Protein AF-A0A2V8VF02-F1 (afdb_monomer)

Solvent-accessible surface area (backbone atoms only — not comparable to full-atom values): 6441 Å² total; per-residue (Å²): 120,43,75,42,65,45,73,94,66,71,60,75,54,64,43,22,31,36,33,67,31,86,64,54,60,70,54,38,61,72,70,46,63,99,86,62,64,40,73,73,50,46,42,80,36,76,39,81,93,44,61,66,45,98,54,27,69,61,53,50,52,51,49,60,57,55,56,70,36,65,72,54,41,52,53,56,50,54,55,52,45,67,68,41,47,73,69,42,62,81,70,68,87,78,80,95,57,64,80,63,56,76,74,70,122

Secondary structure (DSSP, 8-state):
-EEEE-GGGTT--EEEEEEEE-S-HHHHHHHS-TTS-HHHHSEEEE-TTS-B-TTHHHHHHHHHHHTTSHHHHHHHHHHHHHHHHHHHHTT------HHHHTT--

pLDDT: mean 81.4, std 19.3, range [32.34, 98.31]

Radius of gyration: 16.08 Å; Cα contacts (8 Å, |Δi|>4): 93; chains: 1; bounding box: 45×36×34 Å

Structure (mmCIF, N/CA/C/O backbone):
data_AF-A0A2V8VF02-F1
#
_entry.id   AF-A0A2V8VF02-F1
#
loop_
_atom_site.group_PDB
_atom_site.id
_atom_site.type_symbol
_atom_site.label_atom_id
_atom_site.label_alt_id
_atom_site.label_comp_id
_atom_site.label_asym_id
_atom_site.label_entity_id
_atom_site.label_seq_id
_atom_site.pdbx_PDB_ins_code
_atom_site.Cartn_x
_atom_site.Cartn_y
_atom_site.Cartn_z
_atom_site.occupancy
_atom_site.B_iso_or_equiv
_atom_site.auth_seq_id
_atom_site.auth_comp_id
_atom_site.auth_asym_id
_atom_site.auth_atom_id
_atom_site.pdbx_PDB_model_num
ATOM 1 N N . MET A 1 1 ? 3.231 -5.823 -1.597 1.00 85.69 1 MET A N 1
ATOM 2 C CA . MET A 1 1 ? 1.912 -6.446 -1.805 1.00 85.69 1 MET A CA 1
ATOM 3 C C . MET A 1 1 ? 1.230 -6.612 -0.457 1.00 85.69 1 MET A C 1
ATOM 5 O O . MET A 1 1 ? 1.896 -7.004 0.493 1.00 85.69 1 MET A O 1
ATOM 9 N N . ILE A 1 2 ? -0.049 -6.257 -0.364 1.00 92.19 2 ILE A N 1
ATOM 10 C CA . ILE A 1 2 ? -0.890 -6.371 0.831 1.00 92.19 2 ILE A CA 1
ATOM 11 C C . ILE A 1 2 ? -2.177 -7.076 0.402 1.00 92.19 2 ILE A C 1
ATOM 13 O O . ILE A 1 2 ? -2.941 -6.522 -0.388 1.00 92.19 2 ILE A O 1
ATOM 17 N N . ASP A 1 3 ? -2.429 -8.266 0.940 1.00 95.25 3 ASP A N 1
ATOM 18 C CA . ASP A 1 3 ? -3.663 -9.002 0.672 1.00 95.25 3 ASP A CA 1
ATOM 19 C C . ASP A 1 3 ? -4.701 -8.741 1.757 1.00 95.25 3 ASP A C 1
ATOM 21 O O . ASP A 1 3 ? -4.451 -8.907 2.954 1.00 95.25 3 ASP A O 1
ATOM 25 N N . VAL A 1 4 ? -5.899 -8.348 1.330 1.00 95.94 4 VAL A N 1
ATOM 26 C CA . VAL A 1 4 ? -7.044 -8.188 2.221 1.00 95.94 4 VAL A CA 1
ATOM 27 C C . VAL A 1 4 ? -7.790 -9.511 2.306 1.00 95.94 4 VAL A C 1
ATOM 29 O O . VAL A 1 4 ? -8.364 -9.990 1.324 1.00 95.94 4 VAL A O 1
ATOM 32 N N . LEU A 1 5 ? -7.803 -10.087 3.504 1.00 95.75 5 LEU A N 1
ATOM 33 C CA . LEU A 1 5 ? -8.437 -11.366 3.799 1.00 95.75 5 LEU A CA 1
ATOM 34 C C . LEU A 1 5 ? -9.568 -11.192 4.814 1.00 95.75 5 LEU A C 1
ATOM 36 O O . LEU A 1 5 ? -9.611 -10.220 5.569 1.00 95.75 5 LEU A O 1
ATOM 40 N N . ARG A 1 6 ? -10.477 -12.169 4.849 1.00 93.25 6 ARG A N 1
ATOM 41 C CA . ARG A 1 6 ? -11.597 -12.212 5.793 1.00 93.25 6 ARG A CA 1
ATOM 42 C C . ARG A 1 6 ? -11.532 -13.489 6.652 1.00 93.25 6 ARG A C 1
ATOM 44 O O . ARG A 1 6 ? -11.704 -14.575 6.081 1.00 93.25 6 ARG A O 1
ATOM 51 N N . PRO A 1 7 ? -11.345 -13.396 7.984 1.00 93.62 7 PRO A N 1
ATOM 52 C CA . PRO A 1 7 ? -11.254 -14.558 8.873 1.00 93.62 7 PRO A CA 1
ATOM 53 C C . PRO A 1 7 ? -12.437 -15.518 8.752 1.00 93.62 7 PRO A C 1
ATOM 55 O O . PRO A 1 7 ? -12.257 -16.731 8.671 1.00 93.62 7 PRO A O 1
ATOM 58 N N . GLU A 1 8 ? -13.652 -14.977 8.658 1.00 92.50 8 GLU A N 1
ATOM 59 C CA . GLU A 1 8 ? -14.910 -15.734 8.644 1.00 92.50 8 GLU A CA 1
ATOM 60 C C . GLU A 1 8 ? -15.058 -16.603 7.384 1.00 92.50 8 GLU A C 1
ATOM 62 O O . GLU A 1 8 ? -15.914 -17.480 7.321 1.00 92.50 8 GLU A O 1
ATOM 67 N N . THR A 1 9 ? -14.205 -16.381 6.378 1.00 89.06 9 THR A N 1
ATOM 68 C CA . THR A 1 9 ? -14.136 -17.182 5.142 1.00 89.06 9 THR A CA 1
ATOM 69 C C . THR A 1 9 ? -13.047 -18.255 5.183 1.00 89.06 9 THR A C 1
ATOM 71 O O . THR A 1 9 ? -12.766 -18.903 4.174 1.00 89.06 9 THR A O 1
ATOM 74 N N . GLY A 1 10 ? -12.391 -18.432 6.334 1.00 93.38 10 GLY A N 1
ATOM 75 C CA . GLY A 1 10 ? -11.264 -19.347 6.493 1.00 93.38 10 GLY A CA 1
ATOM 76 C C . GLY A 1 10 ? -9.994 -18.884 5.779 1.00 93.38 10 GLY A C 1
ATOM 77 O O . GLY A 1 10 ? -9.165 -19.726 5.449 1.00 93.38 10 GLY A O 1
ATOM 78 N N . TRP A 1 11 ? -9.846 -17.578 5.518 1.00 92.06 11 TRP A N 1
ATOM 79 C CA . TRP A 1 11 ? -8.662 -16.971 4.882 1.00 92.06 11 TRP A CA 1
ATOM 80 C C . TRP A 1 11 ? -8.369 -17.437 3.445 1.00 92.06 11 TRP A C 1
ATOM 82 O O . TRP A 1 11 ? -7.279 -17.209 2.934 1.00 92.06 11 TRP A O 1
ATOM 92 N N . ARG A 1 12 ? -9.326 -18.092 2.775 1.00 92.88 12 ARG A N 1
ATOM 93 C CA . ARG A 1 12 ? -9.100 -18.737 1.465 1.00 92.88 12 ARG A CA 1
ATOM 94 C C . ARG A 1 12 ? -9.261 -17.810 0.267 1.00 92.88 12 ARG A C 1
ATOM 96 O O . ARG A 1 12 ? -8.833 -18.157 -0.828 1.00 92.88 12 ARG A O 1
ATOM 103 N N . GLN A 1 13 ? -9.927 -16.677 0.454 1.00 94.38 13 GLN A N 1
ATOM 104 C CA . GLN A 1 13 ? -10.222 -15.732 -0.613 1.00 94.38 13 GLN A CA 1
ATOM 105 C C . GLN A 1 13 ? -9.480 -14.421 -0.380 1.00 94.38 13 GLN A C 1
ATOM 107 O O . GLN A 1 13 ? -9.589 -13.824 0.692 1.00 94.38 13 GLN A O 1
ATOM 112 N N . ILE A 1 14 ? -8.803 -13.954 -1.427 1.00 96.75 14 ILE A N 1
ATOM 113 C CA . ILE A 1 14 ? -8.265 -12.598 -1.514 1.00 96.75 14 ILE A CA 1
ATOM 114 C C . ILE A 1 14 ? -9.396 -11.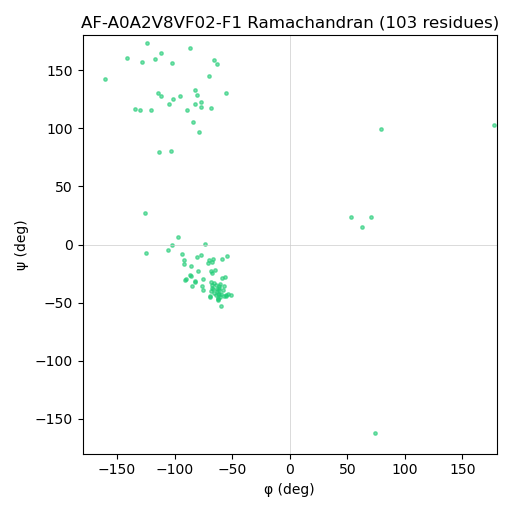672 -1.963 1.00 96.75 14 ILE A C 1
ATOM 116 O O . ILE A 1 14 ? -10.006 -11.876 -3.014 1.00 96.75 14 ILE A O 1
ATOM 120 N N . TRP A 1 15 ? -9.710 -10.675 -1.137 1.00 96.94 15 TRP A N 1
ATOM 121 C CA . TRP A 1 15 ? -10.783 -9.712 -1.402 1.00 96.94 1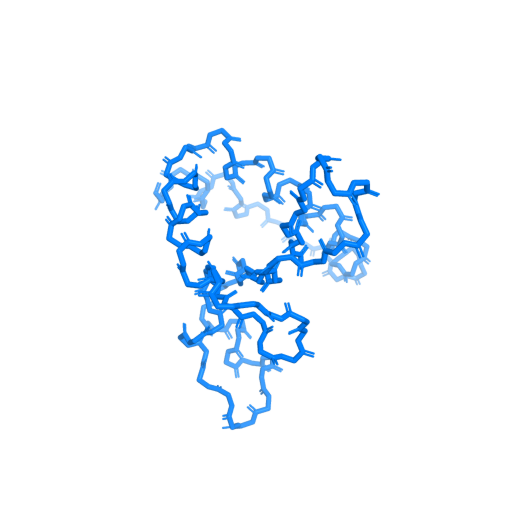5 TRP A CA 1
ATOM 122 C C . TRP A 1 15 ? -10.294 -8.492 -2.177 1.00 96.94 15 TRP A C 1
ATOM 124 O O . TRP A 1 15 ? -11.064 -7.897 -2.933 1.00 96.94 15 TRP A O 1
ATOM 134 N N . ALA A 1 16 ? -9.028 -8.136 -1.981 1.00 97.88 16 ALA A N 1
ATOM 135 C CA . ALA A 1 16 ? -8.297 -7.140 -2.743 1.00 97.88 16 ALA A CA 1
ATOM 136 C C . ALA A 1 16 ? -6.800 -7.372 -2.547 1.00 97.88 16 ALA A C 1
ATOM 138 O O . ALA A 1 16 ? -6.373 -7.652 -1.424 1.00 97.88 16 ALA A O 1
ATOM 139 N N . THR A 1 17 ? -6.021 -7.169 -3.601 1.00 97.56 17 THR A N 1
ATOM 140 C CA . THR A 1 17 ? -4.573 -7.001 -3.490 1.00 97.56 17 THR A CA 1
ATOM 141 C C . THR A 1 17 ? -4.227 -5.530 -3.682 1.00 97.56 17 THR A C 1
ATOM 143 O O . THR A 1 17 ? -4.539 -4.924 -4.710 1.00 97.56 17 THR A O 1
ATOM 146 N N . ILE A 1 18 ? -3.595 -4.942 -2.672 1.00 96.19 18 ILE A N 1
ATOM 147 C CA . ILE A 1 18 ? -3.171 -3.543 -2.664 1.00 96.19 18 ILE A CA 1
ATOM 148 C C . ILE A 1 18 ? -1.646 -3.509 -2.706 1.00 96.19 18 ILE A C 1
ATOM 150 O O . ILE A 1 18 ? -0.967 -4.127 -1.882 1.00 96.19 18 ILE A O 1
ATOM 154 N N . SER A 1 19 ? -1.101 -2.761 -3.653 1.00 92.69 19 SER A N 1
ATOM 155 C CA . SER A 1 19 ? 0.326 -2.457 -3.709 1.00 92.69 19 SER A CA 1
ATOM 156 C C . SER A 1 19 ? 0.572 -1.038 -3.204 1.00 92.69 19 SER A C 1
ATOM 158 O O . SER A 1 19 ? -0.338 -0.211 -3.163 1.00 92.69 19 SER A O 1
ATOM 160 N N . TYR A 1 20 ? 1.793 -0.783 -2.730 1.00 91.31 20 TYR A N 1
ATOM 161 C CA . TYR A 1 20 ? 2.184 0.512 -2.181 1.00 91.31 20 TYR A CA 1
ATOM 162 C C . TYR A 1 20 ? 3.544 0.918 -2.730 1.00 91.31 20 TYR A C 1
ATOM 164 O O . TYR A 1 20 ? 4.538 0.242 -2.454 1.00 91.31 20 TYR A O 1
ATOM 172 N N . GLY A 1 21 ? 3.595 2.018 -3.479 1.00 89.88 21 GLY A N 1
ATOM 173 C CA . GLY A 1 21 ? 4.859 2.593 -3.921 1.00 89.88 21 GLY A CA 1
ATOM 174 C C . GLY A 1 21 ? 5.476 3.495 -2.861 1.00 89.88 21 GLY A C 1
ATOM 175 O O . GLY A 1 21 ? 4.993 4.608 -2.643 1.00 89.88 21 GLY A O 1
ATOM 176 N N . TRP A 1 22 ? 6.525 3.007 -2.198 1.00 87.38 22 TRP A N 1
ATOM 177 C CA . TRP A 1 22 ? 7.240 3.709 -1.126 1.00 87.38 22 TRP A CA 1
ATOM 178 C C . TRP A 1 22 ? 8.238 4.751 -1.631 1.00 87.38 22 TRP A C 1
ATOM 180 O O . TRP A 1 22 ? 8.574 5.677 -0.897 1.00 87.38 22 TRP A O 1
ATOM 190 N N . GLU A 1 23 ? 8.705 4.603 -2.868 1.00 87.50 23 GLU A N 1
ATOM 191 C CA . GLU A 1 23 ? 9.839 5.365 -3.374 1.00 87.50 23 GLU A CA 1
ATOM 192 C C . GLU A 1 23 ? 9.436 6.728 -3.955 1.00 87.50 23 GLU A C 1
ATOM 194 O O . GLU A 1 23 ? 8.261 7.066 -4.158 1.00 87.50 23 GLU A O 1
ATOM 199 N N . SER A 1 24 ? 10.444 7.557 -4.218 1.00 86.12 24 SER A N 1
ATOM 200 C CA . SER A 1 24 ? 10.241 8.840 -4.882 1.00 86.12 24 SER A CA 1
ATOM 201 C C . SER A 1 24 ? 9.764 8.651 -6.327 1.00 86.12 24 SER A C 1
ATOM 203 O O . SER A 1 24 ? 9.986 7.621 -6.962 1.00 86.12 24 SER A O 1
ATOM 205 N N . LEU A 1 25 ? 9.135 9.686 -6.892 1.00 85.50 25 LEU A N 1
ATOM 206 C CA . LEU A 1 25 ? 8.768 9.659 -8.312 1.00 85.50 25 LEU A CA 1
ATOM 207 C C . LEU A 1 25 ? 10.008 9.505 -9.204 1.00 85.50 25 LEU A C 1
ATOM 209 O O . LEU A 1 25 ? 9.935 8.835 -10.225 1.00 85.50 25 LEU A O 1
ATOM 213 N N . ASP A 1 26 ? 11.149 10.076 -8.809 1.00 84.50 26 ASP A N 1
ATOM 214 C CA . ASP A 1 26 ? 12.406 9.951 -9.556 1.00 84.50 26 ASP A CA 1
ATOM 215 C C . ASP A 1 26 ? 12.963 8.531 -9.543 1.00 84.50 26 ASP A C 1
ATOM 217 O O . ASP A 1 26 ? 13.519 8.091 -10.548 1.00 84.50 26 ASP A O 1
ATOM 221 N N . PHE A 1 27 ? 12.790 7.799 -8.439 1.00 85.62 27 PHE A N 1
ATOM 222 C CA . PHE A 1 27 ? 13.095 6.374 -8.406 1.00 85.62 27 PHE A CA 1
ATOM 223 C C . PHE A 1 27 ? 12.242 5.629 -9.436 1.00 85.62 27 PHE A C 1
ATOM 225 O O . PHE A 1 27 ? 12.786 4.951 -10.303 1.00 85.62 27 PHE A O 1
ATOM 232 N N . TYR A 1 28 ? 10.917 5.811 -9.404 1.00 82.31 28 TYR A N 1
ATOM 233 C CA . TYR A 1 28 ? 10.011 5.107 -10.315 1.00 82.31 28 TYR A CA 1
ATOM 234 C C . TYR A 1 28 ? 10.205 5.498 -11.783 1.00 82.31 28 TYR A C 1
ATOM 236 O O . TYR A 1 28 ? 10.112 4.636 -12.649 1.00 82.31 28 TYR A O 1
ATOM 244 N N . ARG A 1 29 ? 10.576 6.750 -12.075 1.00 83.06 29 ARG A N 1
ATOM 245 C CA . ARG A 1 29 ? 10.975 7.192 -13.425 1.00 83.06 29 ARG A CA 1
ATOM 246 C C . ARG A 1 29 ? 12.205 6.457 -13.956 1.00 83.06 29 ARG A C 1
ATOM 248 O O . ARG A 1 29 ? 12.297 6.232 -15.155 1.00 83.06 29 ARG A O 1
ATOM 255 N N . LYS A 1 30 ? 13.166 6.134 -13.085 1.00 82.94 30 LYS A N 1
ATOM 256 C CA . LYS A 1 30 ? 14.386 5.395 -13.451 1.00 82.94 30 LYS A CA 1
ATOM 257 C C . LYS A 1 30 ? 14.159 3.885 -13.500 1.00 82.94 30 LYS A C 1
ATOM 259 O O . LYS A 1 30 ? 14.839 3.200 -14.254 1.00 82.94 30 LYS A O 1
ATOM 264 N N . TRP A 1 31 ? 13.260 3.380 -12.659 1.00 77.00 31 TRP A N 1
ATOM 265 C CA . TRP A 1 31 ? 12.991 1.954 -12.501 1.00 77.00 31 TRP A CA 1
ATOM 266 C C . TRP A 1 31 ? 11.985 1.408 -13.523 1.00 77.00 31 TRP A C 1
ATOM 268 O O . TRP A 1 31 ? 12.125 0.272 -13.967 1.00 77.00 31 TRP A O 1
ATOM 278 N N . GLY A 1 32 ? 10.975 2.198 -13.895 1.00 69.19 32 GLY A N 1
ATOM 279 C CA . GLY A 1 32 ? 9.933 1.786 -14.832 1.00 69.19 32 GLY A CA 1
ATOM 280 C C . GLY A 1 32 ? 10.435 1.652 -16.273 1.00 69.19 32 GLY A C 1
ATOM 281 O O . GLY A 1 32 ? 11.256 2.441 -16.740 1.00 69.19 32 GLY A O 1
ATOM 282 N N . ALA A 1 33 ? 9.894 0.672 -17.004 1.00 55.69 33 ALA A N 1
ATOM 283 C CA . ALA A 1 33 ? 9.917 0.696 -18.465 1.00 55.69 33 ALA A CA 1
ATOM 284 C C . ALA A 1 33 ? 9.117 1.915 -18.965 1.00 55.69 33 ALA A C 1
ATOM 286 O O . ALA A 1 33 ? 8.228 2.397 -18.265 1.00 55.69 33 ALA A O 1
ATOM 287 N N . ALA A 1 34 ? 9.416 2.401 -20.172 1.00 53.53 34 ALA A N 1
ATOM 288 C CA . ALA A 1 34 ? 8.928 3.675 -20.719 1.00 53.53 34 ALA A CA 1
ATOM 289 C C . ALA A 1 34 ? 7.390 3.889 -20.731 1.00 53.53 34 ALA A C 1
ATOM 291 O O . ALA A 1 34 ? 6.953 5.012 -20.969 1.00 53.53 34 ALA A O 1
ATOM 292 N N . ASP A 1 35 ? 6.588 2.857 -20.445 1.00 58.06 35 ASP A N 1
ATOM 293 C CA . ASP A 1 35 ? 5.130 2.844 -20.615 1.00 58.06 35 ASP A CA 1
ATOM 294 C C . ASP A 1 35 ? 4.304 2.944 -19.311 1.00 58.06 35 ASP A C 1
ATOM 296 O O . ASP A 1 35 ? 3.078 3.025 -19.382 1.00 58.06 35 ASP A O 1
ATOM 300 N N . SER A 1 36 ? 4.912 2.944 -18.115 1.00 64.75 36 SER A N 1
ATOM 301 C CA . SER A 1 36 ? 4.167 3.094 -16.847 1.00 64.75 36 SER A CA 1
ATOM 302 C C . SER A 1 36 ? 4.271 4.513 -16.288 1.00 64.75 36 SER A C 1
ATOM 304 O O . SER A 1 36 ? 5.385 4.975 -16.044 1.00 64.75 36 SER A O 1
ATOM 306 N N . ASP A 1 37 ? 3.141 5.179 -16.013 1.00 75.12 37 ASP A N 1
ATOM 307 C CA . ASP A 1 37 ? 3.147 6.475 -15.320 1.00 75.12 37 ASP A CA 1
ATOM 308 C C . ASP A 1 37 ? 3.597 6.292 -13.852 1.00 75.12 37 ASP A C 1
ATOM 310 O O . ASP A 1 37 ? 2.913 5.624 -13.069 1.00 75.12 37 ASP A O 1
ATOM 314 N N . PRO A 1 38 ? 4.727 6.891 -13.432 1.00 70.19 38 PRO A N 1
ATOM 315 C CA . PRO A 1 38 ? 5.211 6.828 -12.054 1.00 70.19 38 PRO A CA 1
ATOM 316 C C . PRO A 1 38 ? 4.197 7.325 -11.016 1.00 70.19 38 PRO A C 1
ATOM 318 O O . PRO A 1 38 ? 4.232 6.873 -9.870 1.00 70.19 38 PRO A O 1
ATOM 321 N N . ILE A 1 39 ? 3.297 8.239 -11.395 1.00 72.50 39 ILE A N 1
ATOM 322 C CA . ILE A 1 39 ? 2.244 8.765 -10.516 1.00 72.50 39 ILE A CA 1
ATOM 323 C C . ILE A 1 39 ? 1.289 7.648 -10.089 1.00 72.50 39 ILE A C 1
ATOM 325 O O . ILE A 1 39 ? 0.935 7.579 -8.914 1.00 72.50 39 ILE A O 1
ATOM 329 N N . GLU A 1 40 ? 0.943 6.740 -11.001 1.00 76.31 40 GLU A N 1
ATOM 330 C CA . GLU A 1 40 ? 0.019 5.626 -10.743 1.00 76.31 40 GLU A CA 1
ATOM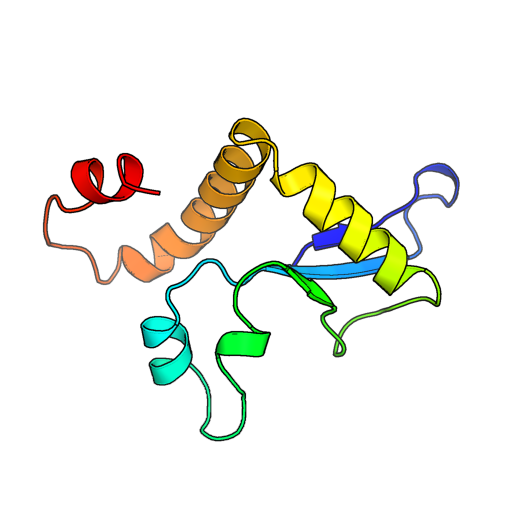 331 C C . GLU A 1 40 ? 0.604 4.598 -9.766 1.00 76.31 40 GLU A C 1
ATOM 333 O O . GLU A 1 40 ? -0.124 3.893 -9.069 1.00 76.31 40 GLU A O 1
ATOM 338 N N . THR A 1 41 ? 1.934 4.528 -9.684 1.00 77.94 41 THR A N 1
ATOM 339 C CA . THR A 1 41 ? 2.635 3.562 -8.829 1.00 77.94 41 THR A CA 1
ATOM 340 C C . THR A 1 41 ? 2.959 4.093 -7.437 1.00 77.94 41 THR A C 1
ATOM 342 O O . THR A 1 41 ? 3.250 3.294 -6.548 1.00 77.94 41 THR A O 1
ATOM 345 N N . LYS A 1 42 ? 2.910 5.414 -7.211 1.00 86.88 42 LYS A N 1
ATOM 346 C CA . LYS A 1 42 ? 3.257 6.018 -5.918 1.00 86.88 42 LYS A CA 1
ATOM 347 C C . LYS A 1 42 ? 2.087 5.950 -4.934 1.00 86.88 42 LYS A C 1
ATOM 349 O O . LYS A 1 42 ? 0.973 6.370 -5.232 1.00 86.88 42 LYS A O 1
ATOM 354 N N . GLY A 1 43 ? 2.367 5.517 -3.703 1.00 90.56 43 GLY A N 1
ATOM 355 C CA . GLY A 1 43 ? 1.339 5.340 -2.675 1.00 90.56 43 GLY A CA 1
ATOM 356 C C . GLY A 1 43 ? 0.467 4.102 -2.920 1.00 90.56 43 GLY A C 1
ATOM 357 O O . GLY A 1 43 ? 0.890 3.199 -3.641 1.00 90.56 43 GLY A O 1
ATOM 358 N N . PRO A 1 44 ? -0.718 4.004 -2.288 1.00 93.75 44 PRO A N 1
ATOM 359 C CA . PRO A 1 44 ? -1.556 2.814 -2.371 1.00 93.75 44 PRO A CA 1
ATOM 360 C C . PRO A 1 44 ? -2.390 2.764 -3.659 1.00 93.75 44 PRO A C 1
ATOM 362 O O . PRO A 1 44 ? -3.170 3.682 -3.943 1.00 93.75 44 PRO A O 1
ATOM 365 N N . TYR A 1 45 ? -2.318 1.639 -4.366 1.00 93.69 45 TYR A N 1
ATOM 366 C CA . TYR A 1 45 ? -3.097 1.368 -5.576 1.00 93.69 45 TYR A CA 1
ATOM 367 C C . TYR A 1 45 ? -3.568 -0.092 -5.632 1.00 93.69 45 TYR A C 1
ATOM 369 O O . TYR A 1 45 ? -3.048 -0.962 -4.927 1.00 93.69 45 TYR A O 1
ATOM 377 N N . LEU A 1 46 ? -4.592 -0.362 -6.448 1.00 95.50 46 LEU A N 1
ATOM 378 C CA . LEU A 1 46 ? -5.023 -1.734 -6.722 1.00 95.50 46 LEU A CA 1
ATOM 379 C C . LEU A 1 46 ? -4.050 -2.373 -7.701 1.00 95.50 46 LEU A C 1
ATOM 381 O O . LEU A 1 46 ? -3.878 -1.885 -8.814 1.00 95.50 46 LEU A O 1
ATOM 385 N N . ASP A 1 47 ? -3.461 -3.488 -7.298 1.00 91.50 47 ASP A N 1
ATOM 386 C CA . ASP A 1 47 ? -2.625 -4.276 -8.186 1.00 91.50 47 ASP A CA 1
ATOM 387 C C . ASP A 1 47 ? -3.525 -5.114 -9.103 1.00 91.50 47 ASP A C 1
ATOM 389 O O . ASP A 1 47 ? -4.063 -6.151 -8.705 1.00 91.50 47 ASP A O 1
ATOM 393 N N . THR A 1 48 ? -3.768 -4.612 -10.313 1.00 88.12 48 THR A N 1
ATOM 394 C CA . THR A 1 48 ? -4.705 -5.206 -11.279 1.00 88.12 48 THR A CA 1
ATOM 395 C C . THR A 1 48 ? -4.210 -6.522 -11.873 1.00 88.12 48 THR A C 1
ATOM 397 O O . THR A 1 48 ? -5.007 -7.247 -12.466 1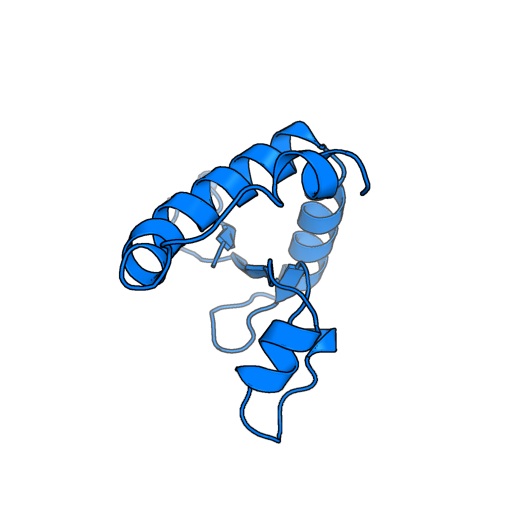.00 88.12 48 THR A O 1
ATOM 400 N N . LEU A 1 49 ? -2.929 -6.857 -11.689 1.00 90.44 49 LEU A N 1
ATOM 401 C CA . LEU A 1 49 ? -2.362 -8.148 -12.083 1.00 90.44 49 LEU A CA 1
ATOM 402 C C . LEU A 1 49 ? -2.659 -9.251 -11.057 1.00 90.44 49 LEU A C 1
ATOM 404 O O . LEU A 1 49 ? -2.444 -10.429 -11.337 1.00 90.44 49 LEU A O 1
ATOM 408 N N . ASN A 1 50 ? -3.168 -8.876 -9.883 1.00 93.81 50 ASN A N 1
ATOM 409 C CA . ASN A 1 50 ? -3.500 -9.774 -8.787 1.00 93.81 50 ASN A CA 1
ATOM 410 C C . ASN A 1 50 ? -5.020 -9.865 -8.554 1.00 93.81 50 ASN A C 1
ATOM 412 O O . ASN A 1 50 ? -5.781 -9.039 -9.066 1.00 93.81 50 ASN A O 1
ATOM 416 N N . PRO A 1 51 ? -5.505 -10.870 -7.796 1.00 95.38 51 PRO A N 1
ATOM 417 C CA . PRO A 1 51 ? -6.932 -11.056 -7.557 1.00 95.38 51 PRO A CA 1
ATOM 418 C C . PRO A 1 51 ? -7.618 -9.815 -6.971 1.00 95.38 51 PRO A C 1
ATOM 420 O O . PRO A 1 51 ? -7.203 -9.247 -5.962 1.00 95.38 51 PRO A O 1
ATOM 423 N N . GLN A 1 52 ? -8.732 -9.433 -7.591 1.00 97.25 52 GLN A N 1
ATOM 424 C CA . GLN A 1 52 ? -9.599 -8.351 -7.138 1.00 97.25 52 GLN A CA 1
ATOM 425 C C . GLN A 1 52 ? -11.045 -8.833 -7.052 1.00 97.25 52 GLN A C 1
ATOM 427 O O . GLN A 1 52 ? -11.456 -9.781 -7.723 1.00 97.25 52 GLN A O 1
ATOM 432 N N . THR A 1 53 ? -11.846 -8.148 -6.243 1.00 96.62 53 THR A N 1
ATOM 433 C CA . THR A 1 53 ? -13.293 -8.356 -6.184 1.00 96.62 53 THR A CA 1
ATOM 434 C C 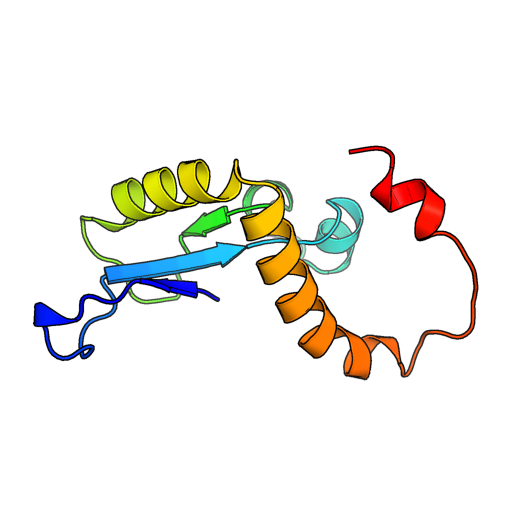. THR A 1 53 ? -14.021 -7.043 -6.441 1.00 96.62 53 THR A C 1
ATOM 436 O O . THR A 1 53 ? -13.429 -5.965 -6.465 1.00 96.62 53 THR A O 1
ATOM 439 N N . LYS A 1 54 ? -15.353 -7.093 -6.548 1.00 97.50 54 LYS A N 1
ATOM 440 C CA . LYS A 1 54 ? -16.183 -5.878 -6.613 1.00 97.50 54 LYS A CA 1
ATOM 441 C C . LYS A 1 54 ? -16.035 -4.952 -5.391 1.00 97.50 54 LYS A C 1
ATOM 443 O O . LYS A 1 54 ? -16.512 -3.824 -5.428 1.00 97.50 54 LYS A O 1
ATOM 448 N N . TYR A 1 55 ? -15.411 -5.421 -4.307 1.00 97.25 55 TYR A N 1
ATOM 449 C CA . TYR A 1 55 ? -15.185 -4.650 -3.084 1.00 97.25 55 TYR A CA 1
ATOM 450 C C . TYR A 1 55 ? -13.820 -3.953 -3.049 1.00 97.25 55 TYR A C 1
ATOM 452 O O . TYR A 1 55 ? -13.586 -3.143 -2.152 1.00 97.25 55 TYR A O 1
ATOM 460 N N . SER A 1 56 ? -12.932 -4.225 -4.010 1.00 97.69 56 SER A N 1
ATOM 461 C CA . SER A 1 56 ? -11.544 -3.759 -3.983 1.00 97.69 56 SER A CA 1
ATOM 462 C C . SER A 1 56 ? -11.407 -2.248 -3.839 1.00 97.69 56 SER A C 1
ATOM 464 O O . SER A 1 56 ? -10.644 -1.787 -2.995 1.00 97.69 56 SER A O 1
ATOM 466 N N . SER A 1 57 ? -12.197 -1.459 -4.570 1.00 97.69 57 SER A N 1
ATOM 467 C CA . SER A 1 57 ? -12.141 0.006 -4.471 1.00 97.69 57 SER A CA 1
ATOM 468 C C . SER A 1 57 ? -12.529 0.520 -3.079 1.00 97.69 57 SER A C 1
ATOM 470 O O . SER A 1 57 ? -11.912 1.452 -2.566 1.00 97.69 57 SER A O 1
ATOM 472 N N . ALA A 1 58 ? -13.520 -0.103 -2.433 1.00 98.31 58 ALA A N 1
ATOM 473 C CA . ALA A 1 58 ? -13.915 0.261 -1.073 1.00 98.31 58 ALA A CA 1
ATOM 474 C C . ALA A 1 58 ? -12.824 -0.107 -0.055 1.00 98.31 58 ALA A C 1
ATOM 476 O O . ALA A 1 58 ? -12.526 0.678 0.844 1.00 98.31 58 ALA A O 1
ATOM 477 N N . LEU A 1 59 ? -12.188 -1.268 -0.230 1.00 97.88 59 LEU A N 1
ATOM 478 C CA . LEU A 1 59 ? -11.081 -1.718 0.614 1.00 97.88 59 LEU A CA 1
ATOM 479 C C . LEU A 1 59 ? -9.831 -0.847 0.439 1.00 97.88 59 LEU A C 1
ATOM 481 O O . LEU A 1 59 ? -9.180 -0.526 1.430 1.00 97.88 59 LEU A O 1
ATOM 485 N N . LEU A 1 60 ? -9.537 -0.386 -0.781 1.00 97.56 60 LEU A N 1
ATOM 486 C CA . LEU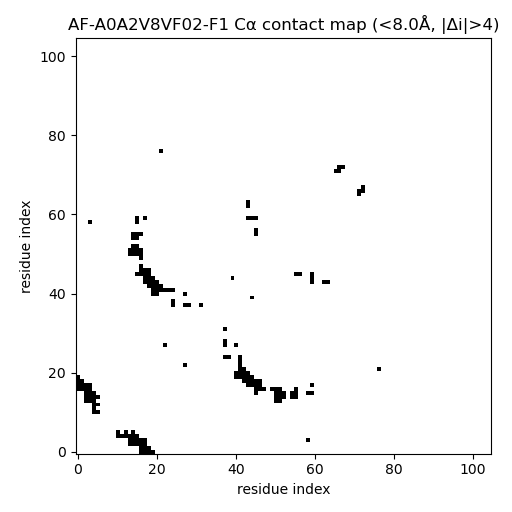 A 1 60 ? -8.475 0.591 -1.025 1.00 97.56 60 LEU A CA 1
ATOM 487 C C . LEU A 1 60 ? -8.759 1.918 -0.312 1.00 97.56 60 LEU A C 1
ATOM 489 O O . LEU A 1 60 ? -7.858 2.492 0.294 1.00 97.56 60 LEU A O 1
ATOM 493 N N . ASN A 1 61 ? -10.002 2.402 -0.337 1.00 98.06 61 ASN A N 1
ATOM 494 C CA . ASN A 1 61 ? -10.370 3.627 0.377 1.00 98.06 61 ASN A CA 1
ATOM 495 C C . ASN A 1 61 ? -10.276 3.465 1.901 1.00 98.06 61 ASN A C 1
ATOM 497 O O . ASN A 1 61 ? -9.787 4.370 2.576 1.00 98.06 61 ASN A O 1
ATOM 501 N N . LEU A 1 62 ? -10.664 2.306 2.441 1.00 97.44 62 LEU A N 1
ATOM 502 C CA . LEU A 1 62 ? -10.429 1.986 3.850 1.00 97.44 62 LEU A CA 1
ATOM 503 C C . LEU A 1 62 ? -8.930 1.977 4.166 1.00 97.44 62 LEU A C 1
ATOM 505 O O . LEU A 1 62 ? -8.505 2.567 5.153 1.00 97.44 62 LEU A O 1
ATOM 509 N N . PHE A 1 63 ? -8.114 1.359 3.315 1.00 96.69 63 PHE A N 1
ATOM 510 C CA . PHE A 1 63 ? -6.668 1.345 3.496 1.00 96.69 63 PHE A CA 1
ATOM 511 C C . PHE A 1 63 ? -6.071 2.761 3.470 1.00 96.69 63 PHE A C 1
ATOM 513 O O . PHE A 1 63 ? -5.280 3.099 4.347 1.00 96.69 63 PHE A O 1
ATOM 520 N N . ARG A 1 64 ? -6.512 3.624 2.542 1.00 96.19 64 ARG A N 1
ATOM 521 C CA . ARG A 1 64 ? -6.146 5.054 2.487 1.00 96.19 64 ARG A CA 1
ATOM 522 C C . ARG A 1 64 ? -6.498 5.806 3.769 1.00 96.19 64 ARG A C 1
ATOM 524 O O . ARG A 1 64 ? -5.754 6.691 4.169 1.00 96.19 64 ARG A O 1
ATOM 531 N N . PHE A 1 65 ? -7.608 5.456 4.413 1.00 97.12 65 PHE A N 1
ATOM 532 C CA . PHE A 1 65 ? -7.962 5.996 5.722 1.00 97.12 65 PHE A CA 1
ATOM 533 C C . PHE A 1 65 ? -7.024 5.477 6.826 1.00 97.12 65 PHE A C 1
ATOM 535 O O . PHE A 1 65 ? -6.518 6.267 7.616 1.00 97.12 65 PHE A O 1
ATOM 542 N N . LEU A 1 66 ? -6.716 4.175 6.855 1.00 95.31 66 LEU A N 1
ATOM 543 C CA . LEU A 1 66 ? -5.832 3.577 7.869 1.00 95.31 66 LEU A CA 1
ATOM 544 C C . LEU A 1 66 ? -4.410 4.156 7.844 1.00 95.31 66 LEU A C 1
ATOM 546 O O . LEU A 1 66 ? -3.822 4.391 8.900 1.00 95.31 66 LEU A O 1
ATOM 550 N N . ILE A 1 67 ? -3.862 4.424 6.657 1.00 94.31 67 ILE A N 1
ATOM 551 C CA . ILE A 1 67 ? -2.521 5.014 6.503 1.00 94.31 67 ILE A CA 1
ATOM 552 C C . ILE A 1 67 ? -2.455 6.506 6.863 1.00 94.31 67 ILE A C 1
ATOM 554 O O . ILE A 1 67 ? -1.387 7.097 6.782 1.00 94.31 67 ILE A O 1
ATOM 558 N N . GLN A 1 68 ? -3.559 7.129 7.285 1.00 95.19 68 GLN A N 1
ATOM 559 C CA . GLN A 1 68 ? -3.497 8.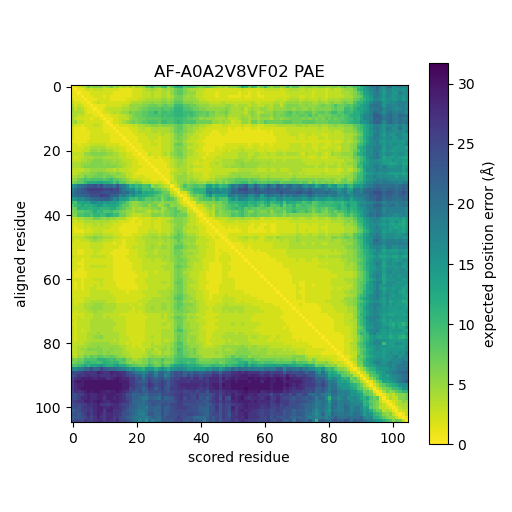448 7.925 1.00 95.19 68 GLN A CA 1
ATOM 560 C C . GLN A 1 68 ? -2.888 8.366 9.332 1.00 95.19 68 GLN A C 1
ATOM 562 O O . GLN A 1 68 ? -2.485 9.385 9.882 1.00 95.19 68 GLN A O 1
ATOM 567 N N . SER A 1 69 ? -2.803 7.164 9.920 1.00 96.38 69 SER A N 1
ATOM 568 C CA . SER A 1 69 ? -2.108 6.929 11.185 1.00 96.38 69 SER A CA 1
ATOM 569 C C . SER A 1 69 ? -0.584 6.896 10.976 1.00 96.38 69 SER A C 1
ATOM 571 O O . SER A 1 69 ? -0.090 5.983 10.302 1.00 96.38 69 SER A O 1
ATOM 573 N N . PRO A 1 70 ? 0.181 7.812 11.604 1.00 93.56 70 PRO A N 1
ATOM 574 C CA . PRO A 1 70 ? 1.640 7.831 11.490 1.00 93.56 70 PRO A CA 1
ATOM 575 C C . PRO A 1 70 ? 2.289 6.533 11.986 1.00 93.56 70 PRO A C 1
ATOM 577 O O . PRO A 1 70 ? 3.147 5.972 11.309 1.00 93.56 70 PRO A O 1
ATOM 580 N N . ASP A 1 71 ? 1.820 5.992 13.114 1.00 95.56 71 ASP A N 1
ATOM 581 C CA . ASP A 1 71 ? 2.330 4.735 13.679 1.00 95.56 71 ASP A CA 1
ATOM 582 C C . ASP A 1 71 ? 2.073 3.538 12.755 1.00 95.56 71 ASP A C 1
ATOM 584 O O . ASP A 1 71 ? 2.875 2.599 12.670 1.00 95.56 71 ASP A O 1
ATOM 588 N N . TYR A 1 72 ? 0.941 3.553 12.042 1.00 93.75 72 TYR A N 1
ATOM 589 C CA . TYR A 1 72 ? 0.623 2.506 11.082 1.00 93.75 72 TYR A CA 1
ATOM 590 C C . TYR A 1 72 ? 1.555 2.560 9.871 1.00 93.75 72 TYR A C 1
ATOM 592 O O . TYR A 1 72 ? 2.101 1.526 9.479 1.00 93.75 72 TYR A O 1
ATOM 600 N N . VAL A 1 73 ? 1.797 3.758 9.335 1.00 92.19 73 VAL A N 1
ATOM 601 C CA . VAL A 1 73 ? 2.736 3.979 8.227 1.00 92.19 73 VAL A CA 1
ATOM 602 C C . VAL A 1 73 ? 4.162 3.607 8.625 1.00 92.19 73 VAL A C 1
ATOM 604 O O . VAL A 1 73 ? 4.809 2.859 7.893 1.00 92.19 73 VAL A O 1
ATOM 607 N N . ALA A 1 74 ? 4.626 4.026 9.804 1.00 92.38 74 ALA A N 1
ATOM 608 C CA . ALA A 1 74 ? 5.970 3.720 10.293 1.00 92.38 74 ALA A CA 1
ATOM 609 C C . ALA A 1 74 ? 6.227 2.205 10.372 1.00 92.38 74 ALA A C 1
ATOM 611 O O . ALA A 1 74 ? 7.299 1.716 10.005 1.00 92.38 74 ALA A O 1
ATOM 612 N N . ARG A 1 75 ? 5.222 1.426 10.793 1.00 93.44 75 ARG A N 1
ATOM 613 C CA . ARG A 1 75 ? 5.303 -0.041 10.791 1.00 93.44 75 ARG A CA 1
ATOM 614 C C . ARG A 1 75 ? 5.424 -0.628 9.384 1.00 93.44 75 ARG A C 1
ATOM 616 O O . ARG A 1 75 ? 6.221 -1.546 9.190 1.00 93.44 75 ARG A O 1
ATOM 623 N N . LEU A 1 76 ? 4.648 -0.129 8.421 1.00 91.19 76 LEU A N 1
ATOM 624 C CA . LEU A 1 76 ? 4.715 -0.596 7.033 1.00 91.19 76 LEU A CA 1
ATOM 625 C C . LEU A 1 76 ? 6.064 -0.257 6.383 1.00 91.19 76 LEU A C 1
ATOM 627 O O . LEU A 1 76 ? 6.652 -1.112 5.726 1.00 91.19 76 LEU A O 1
ATOM 631 N N . GLN A 1 77 ? 6.586 0.947 6.627 1.00 89.88 77 GLN A N 1
ATOM 632 C CA . GLN A 1 77 ? 7.906 1.368 6.152 1.00 89.88 77 GLN A CA 1
ATOM 633 C C . GLN A 1 77 ? 9.015 0.501 6.742 1.00 89.88 77 GLN A C 1
ATOM 635 O O . GLN A 1 77 ? 9.858 -0.001 6.005 1.00 89.88 77 GLN A O 1
ATOM 640 N N . ARG A 1 78 ? 8.990 0.253 8.060 1.00 91.69 78 ARG A N 1
ATOM 641 C CA . ARG A 1 78 ? 9.954 -0.646 8.709 1.00 91.69 78 ARG A CA 1
ATOM 642 C C . ARG A 1 78 ? 9.954 -2.029 8.063 1.00 91.69 78 ARG A C 1
ATOM 644 O O . ARG A 1 78 ? 11.021 -2.588 7.835 1.00 91.69 78 ARG A O 1
ATOM 651 N N . HIS A 1 79 ? 8.773 -2.569 7.769 1.00 89.94 79 HIS A N 1
ATOM 652 C CA . HIS A 1 79 ? 8.653 -3.848 7.080 1.00 89.94 79 HIS A CA 1
ATOM 653 C C . HIS A 1 79 ? 9.261 -3.787 5.675 1.00 89.94 79 HIS A C 1
ATOM 655 O O . HIS A 1 79 ? 10.079 -4.636 5.351 1.00 89.94 79 HIS A O 1
ATOM 661 N N . TYR A 1 80 ? 8.939 -2.766 4.872 1.00 88.88 80 TYR A N 1
ATOM 662 C CA . TYR A 1 80 ? 9.524 -2.578 3.539 1.00 88.88 80 TYR A CA 1
ATOM 663 C C . TYR A 1 80 ? 11.057 -2.480 3.572 1.00 88.88 80 TYR A C 1
ATOM 665 O O . TYR A 1 80 ? 11.732 -3.147 2.788 1.00 88.88 80 TYR A O 1
ATOM 673 N N . HIS A 1 81 ? 11.618 -1.724 4.519 1.00 85.62 81 HIS A N 1
ATOM 674 C CA . HIS A 1 81 ? 13.067 -1.581 4.664 1.00 85.62 81 HIS A CA 1
ATOM 675 C C . HIS A 1 81 ? 13.773 -2.903 4.959 1.00 85.62 81 HIS A C 1
ATOM 677 O O . HIS A 1 81 ? 14.830 -3.135 4.389 1.00 85.62 81 HIS A O 1
ATOM 683 N N . MET A 1 82 ? 13.180 -3.803 5.750 1.00 88.69 82 MET A N 1
ATOM 684 C CA . MET A 1 82 ? 13.756 -5.139 5.978 1.00 88.69 82 MET A CA 1
ATOM 685 C C . MET A 1 82 ? 13.936 -5.935 4.674 1.00 88.69 82 MET A C 1
ATOM 687 O O . MET A 1 82 ? 14.839 -6.759 4.584 1.00 88.69 82 MET A O 1
ATOM 691 N N . PHE A 1 83 ? 13.105 -5.693 3.654 1.00 85.12 83 PHE A N 1
ATOM 692 C CA . PHE A 1 83 ? 13.261 -6.325 2.337 1.00 85.12 83 PHE A CA 1
ATOM 693 C C . PHE A 1 83 ? 14.228 -5.581 1.416 1.00 85.12 83 PHE A C 1
ATOM 695 O O . PHE A 1 83 ? 14.810 -6.199 0.527 1.00 85.12 83 PHE A O 1
ATOM 702 N N . ARG A 1 84 ? 14.389 -4.267 1.594 1.00 82.31 84 ARG A N 1
ATOM 703 C CA . ARG A 1 84 ? 15.323 -3.456 0.801 1.00 82.31 84 ARG A CA 1
ATOM 704 C C . ARG A 1 84 ? 16.753 -3.538 1.314 1.0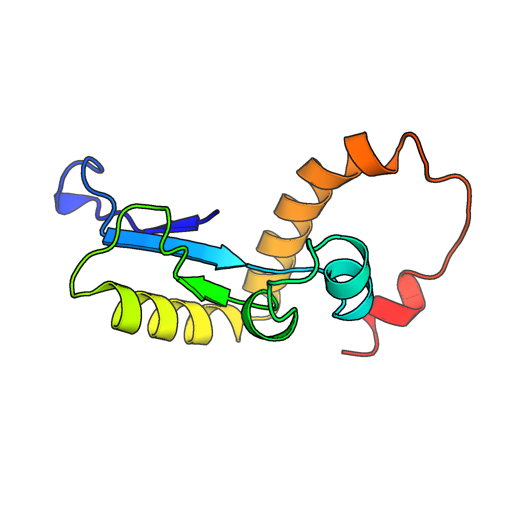0 82.31 84 ARG A C 1
ATOM 706 O O . ARG A 1 84 ? 17.666 -3.528 0.503 1.00 82.31 84 ARG A O 1
ATOM 713 N N . GLU A 1 85 ? 16.943 -3.700 2.621 1.00 84.62 85 GLU A N 1
ATOM 714 C CA . GLU A 1 85 ? 18.252 -3.726 3.279 1.00 84.62 85 GLU A CA 1
ATOM 715 C C . GLU A 1 85 ? 19.250 -4.705 2.631 1.00 84.62 85 GLU A C 1
ATOM 717 O O . GLU A 1 85 ? 20.373 -4.282 2.381 1.00 84.62 85 GLU A O 1
ATOM 722 N N . PRO A 1 86 ? 18.893 -5.947 2.247 1.00 84.38 86 PRO A N 1
ATOM 723 C CA . PRO A 1 86 ? 19.832 -6.830 1.547 1.00 84.38 86 PRO A CA 1
ATOM 724 C C . PRO A 1 86 ? 20.180 -6.364 0.127 1.00 84.38 86 PRO A C 1
ATOM 726 O O . PRO A 1 86 ? 21.290 -6.589 -0.337 1.00 84.38 86 PRO A O 1
ATOM 729 N N . VAL A 1 87 ? 19.238 -5.715 -0.566 1.00 78.00 87 VAL A N 1
ATOM 730 C CA . VAL A 1 87 ? 19.434 -5.200 -1.933 1.00 78.00 87 VAL A CA 1
ATOM 731 C C . VAL A 1 87 ? 20.277 -3.923 -1.918 1.00 78.00 87 VAL A C 1
ATOM 733 O O . VAL A 1 87 ? 21.091 -3.698 -2.809 1.00 78.00 87 VAL A O 1
ATOM 736 N N . ASP A 1 88 ? 20.091 -3.098 -0.891 1.00 71.75 88 ASP A N 1
ATOM 737 C CA . ASP A 1 88 ? 20.787 -1.825 -0.720 1.00 71.75 88 ASP A CA 1
ATOM 738 C C . ASP A 1 88 ? 22.130 -1.996 0.003 1.00 71.75 88 ASP A C 1
ATOM 740 O O . ASP A 1 88 ? 23.051 -1.219 -0.227 1.00 71.75 88 ASP A O 1
ATOM 744 N N . GLY A 1 89 ? 22.285 -3.031 0.833 1.00 58.25 89 GLY A N 1
ATOM 745 C CA . GLY A 1 89 ? 23.515 -3.365 1.555 1.00 58.25 89 GLY A CA 1
ATOM 746 C C . GLY A 1 89 ? 24.682 -3.762 0.647 1.00 58.25 89 GLY A C 1
ATOM 747 O O . GLY A 1 89 ? 25.834 -3.576 1.028 1.00 58.25 89 GLY A O 1
ATOM 748 N N . GLU A 1 90 ? 24.409 -4.207 -0.583 1.00 50.41 90 GLU A N 1
ATOM 749 C CA . GLU A 1 90 ? 25.440 -4.372 -1.619 1.00 50.41 90 GLU A CA 1
ATOM 750 C C . GLU A 1 90 ? 25.864 -3.034 -2.269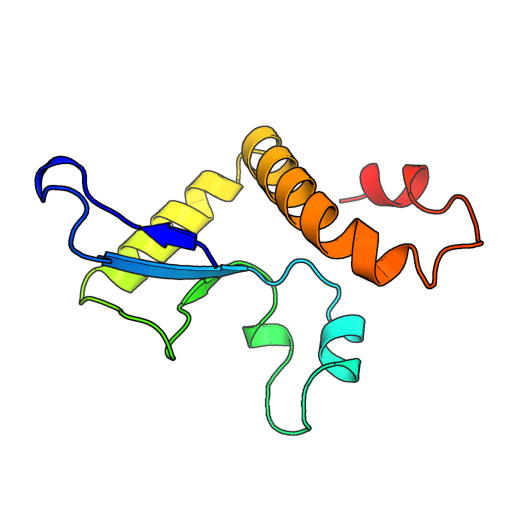 1.00 50.41 90 GLU A C 1
ATOM 752 O O . GLU A 1 90 ? 26.867 -2.988 -2.978 1.00 50.41 90 GLU A O 1
ATOM 757 N N . HIS A 1 91 ? 25.157 -1.928 -1.992 1.00 51.19 91 HIS A N 1
ATOM 758 C CA . HIS A 1 91 ? 25.408 -0.596 -2.562 1.00 51.19 91 HIS A CA 1
ATOM 759 C C . HIS A 1 91 ? 25.617 0.545 -1.537 1.00 51.19 91 HIS A C 1
ATOM 761 O O . HIS A 1 91 ? 25.989 1.648 -1.943 1.00 51.19 91 HIS A O 1
ATOM 767 N N . TYR A 1 92 ? 25.424 0.341 -0.227 1.00 46.56 92 TYR A N 1
ATOM 768 C CA . TYR A 1 92 ? 25.401 1.432 0.763 1.00 46.56 92 TYR A CA 1
ATOM 769 C C . TYR A 1 92 ? 26.687 1.545 1.602 1.00 46.56 92 TYR A C 1
ATOM 771 O O . TYR A 1 92 ? 26.746 1.170 2.770 1.00 46.56 92 TYR A O 1
ATOM 779 N N . MET A 1 93 ? 27.713 2.170 1.023 1.00 35.09 93 MET A N 1
ATOM 780 C CA . MET A 1 93 ? 28.733 2.912 1.774 1.00 35.09 93 MET A CA 1
ATOM 781 C C . MET A 1 93 ? 28.605 4.396 1.422 1.00 35.09 93 MET A C 1
ATOM 783 O O . MET A 1 93 ? 29.354 4.877 0.582 1.00 35.09 93 MET A O 1
ATOM 787 N N . SER A 1 94 ? 27.644 5.115 2.025 1.00 45.41 94 SER A N 1
ATOM 788 C CA . SER A 1 94 ? 27.712 6.580 2.230 1.00 45.41 94 SER A CA 1
ATOM 789 C C . SER A 1 94 ? 26.445 7.158 2.895 1.00 45.41 94 SER A C 1
ATOM 791 O O . SER A 1 94 ? 25.454 7.430 2.230 1.00 45.41 94 SER A O 1
ATOM 793 N N . GLY A 1 95 ? 26.533 7.451 4.198 1.00 42.16 95 GLY A N 1
ATOM 794 C CA . GLY A 1 95 ? 26.316 8.818 4.707 1.00 42.16 95 GLY A CA 1
ATOM 795 C C . GLY A 1 95 ? 24.896 9.386 4.895 1.00 42.16 95 GLY A C 1
ATOM 796 O O . GLY A 1 95 ? 24.334 10.000 4.004 1.00 42.16 95 GLY A O 1
ATOM 797 N N . THR A 1 96 ? 24.411 9.356 6.143 1.00 41.19 96 THR A N 1
ATOM 798 C CA . THR A 1 96 ? 23.909 10.540 6.897 1.00 41.19 96 THR A CA 1
ATOM 799 C C . THR A 1 96 ? 22.833 11.496 6.324 1.00 41.19 96 THR A C 1
ATOM 801 O O . THR A 1 96 ? 22.725 12.612 6.823 1.00 41.19 96 THR A O 1
ATOM 804 N N . GLU A 1 97 ? 21.964 11.107 5.387 1.00 47.34 97 GLU A N 1
ATOM 805 C CA . GLU A 1 97 ? 20.817 11.960 4.970 1.00 47.34 97 GLU A CA 1
ATOM 806 C C . GLU A 1 97 ? 19.502 11.702 5.751 1.00 47.34 97 GLU A C 1
ATOM 808 O O . GLU A 1 97 ? 18.574 12.515 5.744 1.00 47.34 97 GLU A O 1
ATOM 813 N N . TRP A 1 98 ? 19.422 10.600 6.505 1.00 47.38 98 TRP A N 1
ATOM 814 C CA . TRP A 1 98 ? 18.155 10.073 7.041 1.00 47.38 98 TRP A CA 1
ATOM 815 C C . TRP A 1 98 ? 17.543 10.831 8.228 1.00 47.38 98 TRP A C 1
ATOM 817 O O . TRP A 1 98 ? 16.318 10.890 8.342 1.00 47.38 98 TRP A O 1
ATOM 827 N N . LEU A 1 99 ? 18.348 11.475 9.079 1.00 40.25 99 LEU A N 1
ATOM 828 C CA . LEU A 1 99 ? 17.812 12.307 10.170 1.00 40.25 99 LEU A CA 1
ATOM 829 C C . LEU A 1 99 ? 17.118 13.578 9.652 1.00 40.25 99 LEU A C 1
ATOM 831 O O . LEU A 1 99 ? 16.260 14.125 10.336 1.00 40.25 99 LEU A O 1
ATOM 835 N N . LEU A 1 100 ? 17.455 14.034 8.442 1.00 37.31 100 LEU A N 1
ATOM 836 C CA . LEU A 1 100 ? 16.885 15.248 7.856 1.00 37.31 100 LEU A CA 1
ATOM 837 C C . LEU A 1 100 ? 15.629 14.961 7.025 1.00 37.31 100 LEU A C 1
ATOM 839 O O . LEU A 1 100 ? 14.726 15.796 6.992 1.00 37.31 100 LEU A O 1
ATOM 843 N N . ALA A 1 101 ? 15.532 13.775 6.414 1.00 39.94 101 ALA A N 1
ATOM 844 C CA . ALA A 1 101 ? 14.346 13.362 5.667 1.00 39.94 101 ALA A CA 1
ATOM 845 C C . ALA A 1 101 ? 13.180 12.974 6.591 1.00 39.94 101 ALA A C 1
ATOM 847 O O . ALA A 1 101 ? 12.049 13.351 6.319 1.00 39.94 101 ALA A O 1
ATOM 848 N N . ALA A 1 102 ? 13.430 12.293 7.715 1.00 39.25 102 ALA A N 1
ATOM 849 C CA . ALA A 1 102 ? 12.367 11.856 8.631 1.00 39.25 102 ALA A CA 1
ATOM 850 C C . ALA A 1 102 ? 11.643 13.008 9.366 1.00 39.25 102 ALA A C 1
ATOM 852 O O . ALA A 1 102 ? 10.569 12.799 9.920 1.00 39.25 102 ALA A O 1
ATOM 853 N N . VAL A 1 103 ? 12.212 14.219 9.368 1.00 33.03 103 VAL A N 1
ATOM 854 C CA . VAL A 1 103 ? 11.690 15.392 10.100 1.00 33.03 103 VAL A CA 1
ATOM 855 C C . VAL A 1 103 ? 10.964 16.388 9.172 1.00 33.03 103 VAL A C 1
ATOM 857 O O . VAL A 1 103 ? 10.467 17.413 9.630 1.00 33.03 103 VAL A O 1
ATOM 860 N N . ARG A 1 104 ? 10.878 16.117 7.860 1.00 32.34 104 ARG A N 1
ATOM 861 C CA . ARG A 1 104 ? 10.345 17.067 6.861 1.00 32.34 104 ARG A CA 1
ATOM 862 C C . ARG A 1 104 ? 9.198 16.547 5.982 1.00 32.34 104 ARG A C 1
ATOM 864 O O . ARG A 1 104 ? 9.011 17.076 4.887 1.00 32.34 104 ARG A O 1
ATOM 871 N N . TRP A 1 105 ? 8.408 15.588 6.462 1.00 42.66 105 TRP A N 1
ATOM 872 C CA . TRP A 1 105 ? 7.188 15.139 5.773 1.00 42.66 105 TRP A CA 1
ATOM 873 C C . TRP A 1 105 ? 5.944 15.356 6.622 1.00 42.66 105 TRP A C 1
ATOM 875 O O . TRP A 1 105 ? 5.971 14.955 7.806 1.00 42.66 105 TRP A O 1
#

Foldseek 3Di:
DDFDADVVVVRPDGAFDKAAAPDDLVVCVVVDDPPDRSVQRHGIDTPPVDDHDPCHVVVSVVVVVVVVDPVSVVVVVVVVCVVCCVVCVVPDDDDDPPVVVVVPD

Sequence (105 aa):
MIDVLRPETGWRQIWATISYGWESLDFYRKWGAADSDPIETKGPYLDTLNPQTKYSSALLNLFRFLIQSPDYVARLQRHYHMFREPVDGEHYMSGTEWLLAAVRW

Mean predicted aligned error: 8.58 Å